Protein AF-A0AA41Q8F6-F1 (afdb_monomer)

Organism: NCBI:txid2908204

Radius of gyration: 21.36 Å; Cα contacts (8 Å, |Δi|>4): 360; chains: 1; bounding box: 57×34×49 Å

Sequence (153 aa):
MYPLKRVRPGADVRLRVEPDSEPPAPEGRALEIVVEMPVPCTDCAGTGSASKADPGGICPDCRGDGRARTRFLGRPDNIPCGTCRGYGDVLPDPCATCSATGRVVAPREVRVRIPSDVPTGAVIRLRAEGEAGCSGGPPGDLYIEIGQSNSRT

InterPro domains:
  IPR001305 Heat shock protein DnaJ, cysteine-rich domain [PF00684] (41-101)
  IPR001305 Heat shock protein DnaJ, cysteine-rich domain [PS51188] (28-107)
  IPR001305 Heat shock protein DnaJ, cysteine-rich domain [cd10719] (41-102)
  IPR008971 HSP40/DnaJ peptide-binding [SSF49493] (79-146)
  IPR036410 Heat shock protein DnaJ, cysteine-rich domain superfamily [SSF57938] (28-104)

pLDDT: mean 86.56, std 11.28, range [40.25, 96.75]

Foldseek 3Di:
DFQDAQWFEADEAEAEDEDPPDQADQAFDKDKDKDWAKDFDPCLRLQQFNVVDHFPFFDPQCRQGQAHPDDDPPDDRRHGDPQCNRNRTHRPGGDPVVRSFRIDTDIDIDIDTGHSPADQQDKDKAQQPAHGTGNPHGYHIYIYGHHHPPPDD

Mean predicted aligned error: 7.25 Å

Structure (mmCIF, N/CA/C/O backbone):
data_AF-A0AA41Q8F6-F1
#
_entry.id   AF-A0AA41Q8F6-F1
#
loop_
_atom_site.group_PDB
_atom_site.id
_atom_site.type_symbol
_atom_site.label_atom_id
_atom_site.label_alt_id
_atom_site.label_comp_id
_atom_site.label_asym_id
_atom_site.label_entity_id
_atom_site.label_seq_id
_atom_site.pdbx_PDB_ins_code
_atom_site.Cartn_x
_atom_site.Cartn_y
_atom_site.Cartn_z
_atom_site.occupancy
_atom_site.B_iso_or_equiv
_atom_site.auth_seq_id
_atom_site.auth_comp_id
_atom_site.auth_asym_id
_atom_site.auth_atom_id
_atom_site.pdbx_PDB_model_num
ATOM 1 N N . MET A 1 1 ? 18.021 4.096 0.701 1.00 69.12 1 MET A N 1
ATOM 2 C CA . MET A 1 1 ? 19.057 3.096 0.350 1.00 69.12 1 MET A CA 1
ATOM 3 C C . MET A 1 1 ? 18.556 2.357 -0.884 1.00 69.12 1 MET A C 1
ATOM 5 O O . MET A 1 1 ? 17.381 2.024 -0.894 1.00 69.12 1 MET A O 1
ATOM 9 N N . TYR A 1 2 ? 19.368 2.219 -1.934 1.00 80.19 2 TYR A N 1
ATOM 10 C CA . TYR A 1 2 ? 18.983 1.535 -3.180 1.00 80.19 2 TYR A CA 1
ATOM 11 C C . TYR A 1 2 ? 19.676 0.164 -3.242 1.00 80.19 2 TYR A C 1
ATOM 13 O O . TYR A 1 2 ? 20.761 0.056 -2.666 1.00 80.19 2 TYR A O 1
ATOM 21 N N . PRO A 1 3 ? 19.095 -0.831 -3.932 1.00 86.31 3 PRO A N 1
ATOM 22 C CA . PRO A 1 3 ? 17.792 -0.778 -4.598 1.00 86.31 3 PRO A CA 1
ATOM 23 C C . PRO A 1 3 ? 16.615 -0.732 -3.609 1.00 86.31 3 PRO A C 1
ATOM 25 O O . PRO A 1 3 ? 16.679 -1.277 -2.508 1.00 86.31 3 PRO A O 1
ATOM 28 N N . LEU A 1 4 ? 15.534 -0.049 -3.993 1.00 89.44 4 LEU A N 1
ATOM 29 C CA . LEU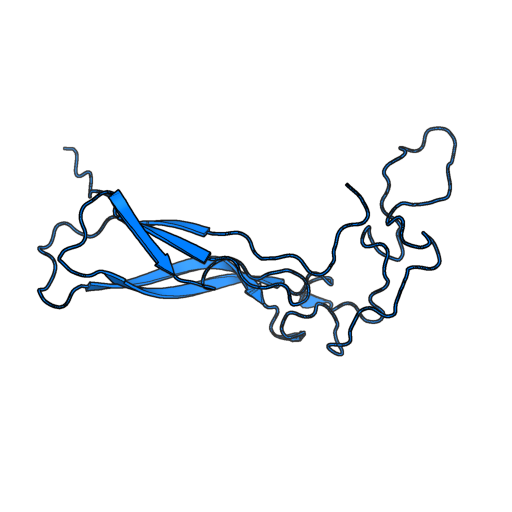 A 1 4 ? 14.263 -0.122 -3.273 1.00 89.44 4 LEU A CA 1
ATOM 30 C C . LEU A 1 4 ? 13.584 -1.447 -3.620 1.00 89.44 4 LEU A C 1
ATOM 32 O O . LEU A 1 4 ? 13.502 -1.807 -4.787 1.00 89.44 4 LEU A O 1
ATOM 36 N N . LYS A 1 5 ? 13.035 -2.158 -2.634 1.00 89.56 5 LYS A N 1
ATOM 37 C CA . LYS A 1 5 ? 12.174 -3.310 -2.934 1.00 89.56 5 LYS A CA 1
ATOM 38 C C . LYS A 1 5 ? 10.845 -2.819 -3.516 1.00 89.56 5 LYS A C 1
ATOM 40 O O . LYS A 1 5 ? 10.260 -1.878 -2.973 1.00 89.56 5 LYS A O 1
ATOM 45 N N . ARG A 1 6 ? 10.359 -3.443 -4.597 1.00 89.75 6 ARG A N 1
ATOM 46 C CA . ARG A 1 6 ? 9.009 -3.172 -5.132 1.00 89.75 6 ARG A CA 1
ATOM 47 C C . ARG A 1 6 ? 7.947 -3.611 -4.141 1.00 89.75 6 ARG A C 1
ATOM 49 O O . ARG A 1 6 ? 7.197 -2.777 -3.640 1.00 89.75 6 ARG A O 1
ATOM 56 N N . VAL A 1 7 ? 7.982 -4.899 -3.804 1.00 92.44 7 VAL A N 1
ATOM 57 C CA . VAL A 1 7 ? 7.114 -5.502 -2.798 1.00 92.44 7 VAL A CA 1
ATOM 58 C C . VAL A 1 7 ? 7.540 -4.998 -1.427 1.00 92.44 7 VAL A C 1
ATOM 60 O O . VAL A 1 7 ? 8.644 -5.290 -0.954 1.00 92.44 7 VAL A O 1
ATOM 63 N N . ARG A 1 8 ? 6.679 -4.199 -0.800 1.00 92.69 8 ARG A N 1
ATOM 64 C CA . ARG A 1 8 ? 6.889 -3.677 0.554 1.00 92.69 8 ARG A CA 1
ATOM 65 C C . ARG A 1 8 ? 5.586 -3.758 1.335 1.00 92.69 8 ARG A C 1
ATOM 67 O O . ARG A 1 8 ? 4.548 -3.456 0.749 1.00 92.69 8 ARG A O 1
ATOM 74 N N . PRO A 1 9 ? 5.635 -4.137 2.620 1.00 95.62 9 PRO A N 1
ATOM 75 C CA . PRO A 1 9 ? 4.449 -4.099 3.458 1.00 95.62 9 PRO A CA 1
ATOM 76 C C . PRO A 1 9 ? 3.926 -2.664 3.572 1.00 95.62 9 PRO A C 1
ATOM 78 O O . PRO A 1 9 ? 4.696 -1.702 3.461 1.00 95.62 9 PRO A O 1
ATOM 81 N N . GLY A 1 10 ? 2.620 -2.541 3.772 1.00 95.56 10 GLY A N 1
ATOM 82 C CA . GLY A 1 10 ? 1.993 -1.280 4.135 1.00 95.56 10 GLY A CA 1
ATOM 83 C C . GLY A 1 10 ? 2.406 -0.845 5.537 1.00 95.56 10 GLY A C 1
ATOM 84 O O . GLY A 1 10 ? 2.873 -1.657 6.338 1.00 95.56 10 GLY A O 1
ATOM 85 N N . ALA A 1 11 ? 2.273 0.447 5.822 1.00 96.25 11 ALA A N 1
ATOM 86 C CA . ALA A 1 11 ? 2.492 0.953 7.166 1.00 96.25 11 ALA A CA 1
ATOM 87 C C . ALA A 1 11 ? 1.279 0.675 8.062 1.00 96.25 11 ALA A C 1
ATOM 89 O O . ALA A 1 11 ? 0.130 0.663 7.611 1.00 96.25 11 ALA A O 1
ATOM 90 N N . ASP A 1 12 ? 1.558 0.493 9.348 1.00 96.38 12 ASP A N 1
ATOM 91 C CA . ASP A 1 12 ? 0.524 0.476 10.369 1.00 96.38 12 ASP A CA 1
ATOM 92 C C . ASP A 1 12 ? -0.038 1.888 10.558 1.00 96.38 12 ASP A C 1
ATOM 94 O O . ASP A 1 12 ? 0.710 2.869 10.620 1.00 96.38 12 ASP A O 1
ATOM 98 N N . VAL A 1 13 ? -1.355 1.985 10.699 1.00 94.44 13 VAL A N 1
ATOM 99 C CA . VAL A 1 13 ? -2.067 3.241 10.943 1.00 94.44 13 VAL A CA 1
ATOM 100 C C . VAL A 1 13 ? -2.478 3.284 12.408 1.00 94.44 13 VAL A C 1
ATOM 102 O O . VAL A 1 13 ? -2.907 2.280 12.972 1.00 94.44 13 VAL A O 1
ATOM 105 N N . ARG A 1 14 ? -2.336 4.444 13.052 1.00 94.00 14 ARG A N 1
ATOM 106 C CA . ARG A 1 14 ? -2.775 4.655 14.436 1.00 94.00 14 ARG A CA 1
ATOM 107 C C . ARG A 1 14 ? -3.749 5.815 14.486 1.00 94.00 14 ARG A C 1
ATOM 109 O O . ARG A 1 14 ? -3.418 6.904 14.027 1.00 94.00 14 ARG A O 1
ATOM 116 N N . LEU A 1 15 ? -4.919 5.580 15.059 1.00 90.50 15 LEU A N 1
ATOM 117 C CA . LEU A 1 15 ? -5.963 6.581 15.224 1.00 90.50 15 LEU A CA 1
ATOM 118 C C . LEU A 1 15 ? -6.354 6.656 16.685 1.00 90.50 15 LEU A C 1
ATOM 120 O O . LEU A 1 15 ? -6.465 5.629 17.350 1.00 90.50 15 LEU A O 1
ATOM 124 N N . ARG A 1 16 ? -6.621 7.868 17.158 1.00 88.88 16 ARG A N 1
ATOM 125 C CA . ARG A 1 16 ? -7.299 8.075 18.429 1.00 88.88 16 ARG A CA 1
ATOM 126 C C . ARG A 1 16 ? -8.752 8.420 18.148 1.00 88.88 16 ARG A C 1
ATOM 128 O O . ARG A 1 16 ? -9.026 9.318 17.357 1.00 88.88 16 ARG A O 1
ATOM 135 N N . VAL A 1 17 ? -9.653 7.704 18.800 1.00 85.44 17 VAL A N 1
ATOM 136 C CA . VAL A 1 17 ? -11.092 7.947 18.743 1.00 85.44 17 VAL A CA 1
ATOM 137 C C . VAL A 1 17 ? -11.555 8.353 20.126 1.00 85.44 17 VAL A C 1
ATOM 139 O O . VAL A 1 17 ? -11.266 7.669 21.105 1.00 85.44 17 VAL A O 1
ATOM 142 N N . GLU A 1 18 ? -12.303 9.442 20.198 1.00 81.31 18 GLU A N 1
ATOM 143 C CA . GLU A 1 18 ? -12.970 9.878 21.417 1.00 81.31 18 GLU A CA 1
ATOM 144 C C . GLU A 1 18 ? -14.449 9.500 21.290 1.00 81.31 18 GLU A C 1
ATOM 146 O O . GLU A 1 18 ? -15.156 10.098 20.478 1.00 81.31 18 GLU A O 1
ATOM 151 N N . PRO A 1 19 ? -14.922 8.458 21.998 1.00 71.44 19 PRO A N 1
ATOM 152 C CA . PRO A 1 19 ? -16.342 8.152 22.011 1.00 71.44 19 PRO A CA 1
ATOM 153 C C . PRO A 1 19 ? -17.103 9.290 22.699 1.00 71.44 19 PRO A C 1
ATOM 155 O O . PRO A 1 19 ? -16.614 9.880 23.665 1.00 71.44 19 PRO A O 1
ATOM 158 N N . ASP A 1 20 ? -18.304 9.584 22.199 1.00 67.56 20 ASP A N 1
ATOM 159 C CA . ASP A 1 20 ? -19.204 10.549 22.835 1.00 67.56 20 ASP A CA 1
ATOM 160 C C . ASP A 1 20 ? -19.497 10.143 24.288 1.00 67.56 20 ASP A C 1
ATOM 162 O O . ASP A 1 20 ? -19.450 8.962 24.636 1.00 67.56 20 ASP A O 1
ATOM 166 N N . SER A 1 21 ? -19.842 11.116 25.131 1.00 63.25 21 SER A N 1
ATOM 167 C CA . SER A 1 21 ? -20.043 10.951 26.579 1.00 63.25 21 SER A CA 1
ATOM 168 C C . SER A 1 21 ? -21.257 10.101 26.987 1.00 63.25 21 SER A C 1
ATOM 170 O O . SER A 1 21 ? -21.548 9.972 28.178 1.00 63.25 21 SER A O 1
ATOM 172 N N . GLU A 1 22 ? -21.981 9.526 26.028 1.00 64.94 22 GLU A N 1
ATOM 173 C CA . GLU A 1 22 ? -23.136 8.674 26.288 1.00 64.94 22 GLU A CA 1
ATOM 174 C C . GLU A 1 22 ? -22.688 7.302 26.825 1.00 64.94 22 GLU A C 1
ATOM 176 O O . GLU A 1 22 ? -21.694 6.748 26.341 1.00 64.94 22 GLU A O 1
ATOM 181 N N . PRO A 1 23 ? -23.383 6.728 27.829 1.00 62.03 23 PRO A N 1
ATOM 182 C CA . PRO A 1 23 ? -23.038 5.412 28.348 1.00 62.03 23 PRO A CA 1
ATOM 183 C C . PRO A 1 23 ? -23.008 4.373 27.217 1.00 62.03 23 PRO A C 1
ATOM 185 O O . PRO A 1 23 ? -23.950 4.300 26.422 1.00 62.03 23 PRO A O 1
ATOM 188 N N . PRO A 1 24 ? -21.946 3.553 27.125 1.00 64.38 24 PRO A N 1
ATOM 189 C CA . PRO A 1 24 ? -21.826 2.583 26.052 1.00 64.38 24 PRO A CA 1
ATOM 190 C C . PRO A 1 24 ? -22.973 1.570 26.131 1.00 64.38 24 PRO A C 1
ATOM 192 O O . PRO A 1 24 ? -23.250 1.008 27.192 1.00 64.38 24 PRO A O 1
ATOM 195 N N . ALA A 1 25 ? -23.638 1.332 24.997 1.00 66.00 25 ALA A N 1
ATOM 196 C CA . ALA A 1 25 ? -24.689 0.325 24.893 1.00 66.00 25 ALA A CA 1
ATOM 197 C C . ALA A 1 25 ? -24.161 -1.049 25.353 1.00 66.00 25 ALA A C 1
ATOM 199 O O . ALA A 1 25 ? -23.018 -1.374 25.032 1.00 66.00 25 ALA A O 1
ATOM 200 N N . PRO A 1 26 ? -24.966 -1.892 26.028 1.00 71.00 26 PRO A N 1
ATOM 201 C CA . PRO A 1 26 ? -24.514 -3.192 26.543 1.00 71.00 26 PRO A CA 1
ATOM 202 C C . PRO A 1 26 ? -24.003 -4.145 25.451 1.00 71.00 26 PRO A C 1
ATOM 204 O O . PRO A 1 26 ? -23.259 -5.077 25.737 1.00 71.00 26 PRO A O 1
ATOM 207 N N . GLU A 1 27 ? -24.372 -3.906 24.191 1.00 74.50 27 GLU A N 1
ATOM 208 C CA . GLU A 1 27 ? -23.894 -4.669 23.038 1.00 74.50 27 GLU A CA 1
ATOM 209 C C . GLU A 1 27 ? -22.636 -4.073 22.369 1.00 74.50 27 GLU A C 1
ATOM 211 O O . GLU A 1 27 ? -22.151 -4.591 21.356 1.00 74.50 27 GLU A O 1
ATOM 216 N N . GLY A 1 28 ? -22.103 -2.973 22.900 1.00 75.06 28 GLY A N 1
ATOM 217 C CA . GLY A 1 28 ? -21.069 -2.161 22.268 1.00 75.06 28 GLY A CA 1
ATOM 218 C C . GLY A 1 28 ? -21.610 -1.228 21.180 1.00 75.06 28 GLY A C 1
ATOM 219 O O . GLY A 1 28 ? -22.753 -1.331 20.734 1.00 75.06 28 GLY A O 1
ATOM 220 N N . ARG A 1 29 ? -20.761 -0.301 20.736 1.00 78.44 29 ARG A N 1
ATOM 221 C CA . ARG A 1 29 ? -21.079 0.711 19.721 1.00 78.44 29 ARG A CA 1
ATOM 222 C C . ARG A 1 29 ? -20.410 0.362 18.396 1.00 78.44 29 ARG A C 1
ATOM 224 O O . ARG A 1 29 ? -19.213 0.088 18.361 1.00 78.44 29 ARG A O 1
ATOM 231 N N . ALA A 1 30 ? -21.164 0.398 17.301 1.00 83.25 30 ALA A N 1
ATOM 232 C CA . ALA A 1 30 ? -20.580 0.402 15.964 1.00 83.25 30 ALA A CA 1
ATOM 233 C C . ALA A 1 30 ? -20.100 1.821 15.638 1.00 83.25 30 ALA A C 1
ATOM 235 O O . ALA A 1 30 ? -20.856 2.783 15.776 1.00 83.25 30 ALA A O 1
ATOM 236 N N . LEU A 1 31 ? -18.844 1.944 15.230 1.00 81.94 31 LEU A N 1
ATOM 237 C CA . LEU A 1 31 ? -18.243 3.187 14.787 1.00 81.94 31 LEU A CA 1
ATOM 238 C C . LEU A 1 31 ? -17.755 3.018 13.352 1.00 81.94 31 LEU A C 1
ATOM 240 O O . LEU A 1 31 ? -17.024 2.078 13.034 1.00 81.94 31 LEU A O 1
ATOM 244 N N . GLU A 1 32 ? -18.163 3.947 12.499 1.00 87.25 32 GLU A N 1
ATOM 245 C CA . GLU A 1 32 ? -17.673 4.065 11.133 1.00 87.25 32 GLU A CA 1
ATOM 246 C C . GLU A 1 32 ? -16.640 5.190 11.101 1.00 87.25 32 GLU A C 1
ATOM 248 O O . GLU A 1 32 ? -16.931 6.322 11.484 1.00 87.25 32 GLU A O 1
ATOM 253 N N . ILE A 1 33 ? -15.415 4.864 10.696 1.00 87.19 33 ILE A N 1
ATOM 254 C CA . ILE A 1 33 ? -14.307 5.814 10.611 1.00 87.19 33 ILE A CA 1
ATOM 255 C C . ILE A 1 33 ? -13.869 5.879 9.155 1.00 87.19 33 ILE A C 1
ATOM 257 O O . ILE A 1 33 ? -13.615 4.847 8.537 1.00 87.19 33 ILE A O 1
ATOM 261 N N . VAL A 1 34 ? -13.748 7.088 8.616 1.00 90.81 34 VAL A N 1
ATOM 262 C CA . VAL A 1 34 ? -13.198 7.314 7.277 1.00 90.81 34 VAL A CA 1
ATOM 263 C C . VAL A 1 34 ? -11.786 7.858 7.422 1.00 90.81 34 VAL A C 1
ATOM 265 O O . VAL A 1 34 ? -11.586 8.890 8.061 1.00 90.81 34 VAL A O 1
ATOM 268 N N . VAL A 1 35 ? -10.806 7.165 6.839 1.00 91.38 35 VAL A N 1
ATOM 269 C CA . VAL A 1 35 ? -9.399 7.589 6.860 1.00 91.38 35 VAL A CA 1
ATOM 270 C C . VAL A 1 35 ? -8.837 7.630 5.454 1.00 91.38 35 VAL A C 1
ATOM 272 O O . VAL A 1 35 ? -8.959 6.670 4.696 1.00 91.38 35 VAL A O 1
ATOM 275 N N . GLU A 1 36 ? -8.188 8.738 5.112 1.00 93.69 36 GLU A N 1
ATOM 276 C CA . GLU A 1 36 ? -7.398 8.830 3.891 1.00 93.69 36 GLU A CA 1
ATOM 277 C C . GLU A 1 36 ? -6.053 8.137 4.087 1.00 93.69 36 GLU A C 1
ATOM 279 O O . GLU A 1 36 ? -5.232 8.547 4.908 1.00 93.69 36 GLU A O 1
ATOM 284 N N . MET A 1 37 ? -5.820 7.072 3.326 1.00 94.88 37 MET A N 1
ATOM 285 C CA . MET A 1 37 ? -4.562 6.333 3.373 1.00 94.88 37 MET A CA 1
ATOM 286 C C . MET A 1 37 ? -4.266 5.664 2.028 1.00 94.88 37 MET A C 1
ATOM 288 O O . MET A 1 37 ? -5.135 5.602 1.155 1.00 94.88 37 MET A O 1
ATOM 292 N N . PRO A 1 38 ? -3.039 5.164 1.808 1.00 96.56 38 PRO A N 1
ATOM 293 C CA . PRO A 1 38 ? -2.747 4.350 0.641 1.00 96.56 38 PRO A CA 1
ATOM 294 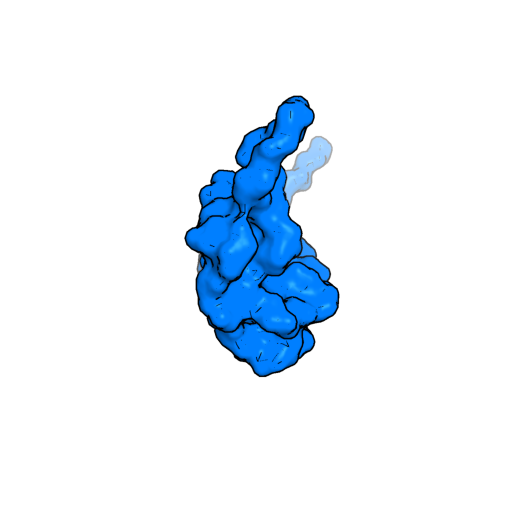C C . PRO A 1 38 ? -3.623 3.091 0.615 1.00 96.56 38 PRO A C 1
ATOM 296 O O . PRO A 1 38 ? -3.553 2.261 1.518 1.00 96.56 38 PRO A O 1
ATOM 299 N N . VAL A 1 39 ? -4.411 2.928 -0.443 1.00 95.94 39 VAL A N 1
ATOM 300 C CA . VAL A 1 39 ? -5.229 1.745 -0.740 1.00 95.94 39 VAL A CA 1
ATOM 301 C C . VAL A 1 39 ? -4.721 1.054 -2.010 1.00 95.94 39 VAL A C 1
ATOM 303 O O . VAL A 1 39 ? -4.014 1.684 -2.808 1.00 95.94 39 VAL A O 1
ATOM 306 N N . PRO A 1 40 ? -5.043 -0.233 -2.240 1.00 95.56 40 PRO A N 1
ATOM 307 C CA . PRO A 1 40 ? -4.634 -0.919 -3.459 1.00 95.56 40 PRO A CA 1
ATOM 308 C C . PRO A 1 40 ? -5.202 -0.206 -4.688 1.00 95.56 40 PRO A C 1
ATOM 310 O O . PRO A 1 40 ? -6.379 0.147 -4.731 1.00 95.56 40 PRO A O 1
ATOM 313 N N . CYS A 1 41 ? -4.369 0.005 -5.704 1.00 96.06 41 CYS A N 1
ATOM 314 C CA . CYS A 1 41 ? -4.830 0.597 -6.954 1.00 96.06 41 CYS A CA 1
ATOM 315 C C . CYS A 1 41 ? -5.801 -0.364 -7.651 1.00 96.06 41 CYS A C 1
ATOM 317 O O . CYS A 1 41 ? -5.444 -1.514 -7.914 1.00 96.06 41 CYS A O 1
ATOM 319 N N . THR A 1 42 ? -7.001 0.118 -7.972 1.00 94.62 42 THR A N 1
ATOM 320 C CA . THR A 1 42 ? -8.074 -0.661 -8.608 1.00 94.62 42 THR A CA 1
ATOM 321 C C . THR A 1 42 ? -7.686 -1.159 -9.996 1.00 94.62 42 THR A C 1
ATOM 323 O O . THR A 1 42 ? -7.912 -2.323 -10.317 1.00 94.62 42 THR A O 1
ATOM 326 N N . ASP A 1 43 ? -7.022 -0.318 -10.790 1.00 95.69 43 ASP A N 1
ATOM 327 C CA . ASP A 1 43 ? -6.739 -0.606 -12.202 1.00 95.69 43 ASP A CA 1
ATOM 328 C C . ASP A 1 43 ? -5.731 -1.749 -12.374 1.00 95.69 43 ASP A C 1
ATOM 330 O O . ASP A 1 43 ? -5.869 -2.591 -13.259 1.00 95.69 43 ASP A O 1
ATOM 334 N N . CYS A 1 44 ? -4.734 -1.818 -11.487 1.00 94.88 44 CYS A N 1
ATOM 335 C CA . CYS A 1 44 ? -3.714 -2.872 -11.489 1.00 94.88 44 CYS A CA 1
ATOM 336 C C . CYS A 1 44 ? -3.886 -3.909 -10.370 1.00 94.88 44 CYS A C 1
ATOM 338 O O . CYS A 1 44 ? -3.019 -4.767 -10.198 1.00 94.88 44 CYS A O 1
ATOM 340 N N . ALA A 1 45 ? -4.969 -3.827 -9.590 1.00 93.19 45 ALA A N 1
ATOM 341 C CA . ALA A 1 45 ? -5.238 -4.681 -8.431 1.00 93.19 45 ALA A CA 1
ATOM 342 C C . ALA A 1 45 ? -4.045 -4.810 -7.457 1.00 93.19 45 ALA A C 1
ATOM 344 O O . ALA A 1 45 ? -3.721 -5.899 -6.992 1.00 93.19 45 ALA A O 1
ATOM 345 N N . GLY A 1 46 ? -3.346 -3.708 -7.175 1.00 92.88 46 GLY A N 1
ATOM 346 C CA . GLY A 1 46 ? -2.228 -3.719 -6.224 1.00 92.88 46 GLY A CA 1
ATOM 347 C C . GLY A 1 46 ? -0.849 -4.067 -6.799 1.00 92.88 46 GLY A C 1
ATOM 348 O O . GLY A 1 46 ? 0.155 -3.842 -6.127 1.00 92.88 46 GLY A O 1
ATOM 349 N N . THR A 1 47 ? -0.761 -4.585 -8.029 1.00 92.81 47 THR A N 1
ATOM 350 C CA . THR A 1 47 ? 0.507 -5.096 -8.604 1.00 92.81 47 THR A CA 1
ATOM 351 C C . THR A 1 47 ? 1.476 -3.987 -9.026 1.00 92.81 47 THR A C 1
ATOM 353 O O . THR A 1 47 ? 2.695 -4.136 -8.952 1.00 92.81 47 THR A O 1
ATOM 356 N N . GLY A 1 48 ? 0.942 -2.840 -9.450 1.00 92.81 48 GLY A N 1
ATOM 357 C CA . GLY A 1 48 ? 1.710 -1.758 -10.065 1.00 92.81 48 GLY A CA 1
ATOM 358 C C . GLY A 1 48 ? 1.971 -1.945 -11.564 1.00 92.81 48 GLY A C 1
ATOM 359 O O . GLY A 1 48 ? 2.493 -1.022 -12.186 1.00 92.81 48 GLY A O 1
ATOM 360 N N . SER A 1 49 ? 1.582 -3.074 -12.164 1.00 94.50 49 SER A N 1
ATOM 361 C CA . SER A 1 49 ? 1.661 -3.340 -13.610 1.00 94.50 49 SER A CA 1
ATOM 362 C C . SER A 1 49 ? 0.276 -3.221 -14.252 1.00 94.50 49 SER A C 1
ATOM 364 O O . SER A 1 49 ? -0.721 -3.641 -13.670 1.00 94.50 4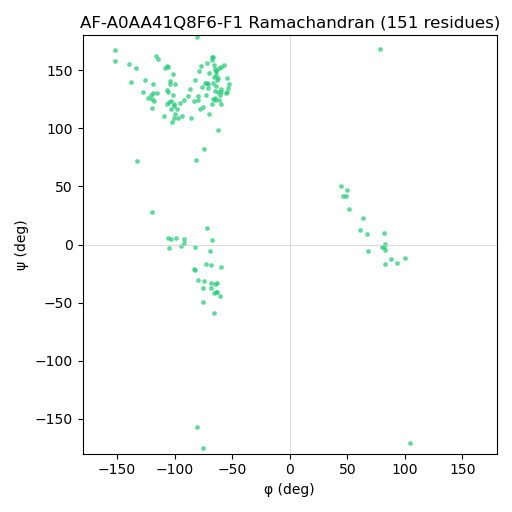9 SER A O 1
ATOM 366 N N . ALA A 1 50 ? 0.194 -2.654 -15.454 1.00 94.25 50 ALA A N 1
ATOM 367 C CA . ALA A 1 50 ? -1.059 -2.538 -16.196 1.00 94.25 50 ALA A CA 1
ATOM 368 C C . ALA A 1 50 ? -1.645 -3.915 -16.570 1.00 94.25 50 ALA A C 1
ATOM 370 O O . ALA A 1 50 ? -2.847 -4.131 -16.429 1.00 94.25 50 ALA A O 1
ATOM 371 N N . SER A 1 51 ? -0.801 -4.863 -16.981 1.00 92.62 51 SER A N 1
ATOM 372 C CA . SER A 1 51 ? -1.175 -6.255 -17.274 1.00 92.62 51 SER A CA 1
ATOM 373 C C . SER A 1 51 ? -1.251 -7.140 -16.034 1.00 92.62 51 SER A C 1
ATOM 375 O O . SER A 1 51 ? -1.625 -8.307 -16.150 1.00 92.62 51 SER A O 1
ATOM 377 N N . LYS A 1 52 ? -0.937 -6.595 -14.850 1.00 91.50 52 LYS A N 1
ATOM 378 C CA . LYS A 1 52 ? -0.832 -7.335 -13.582 1.00 91.50 52 LYS A CA 1
ATOM 379 C C . LYS A 1 52 ? 0.289 -8.381 -13.597 1.00 91.50 52 LYS A C 1
ATOM 381 O O . LYS A 1 52 ? 0.243 -9.336 -12.827 1.00 91.50 52 LYS A O 1
ATOM 386 N N . ALA A 1 53 ? 1.276 -8.202 -14.472 1.00 87.31 53 ALA A N 1
ATOM 387 C CA . ALA A 1 53 ? 2.438 -9.066 -14.565 1.00 87.31 53 ALA A CA 1
ATOM 388 C C . ALA A 1 53 ? 3.452 -8.775 -13.451 1.00 87.31 53 ALA A C 1
ATOM 390 O O . ALA A 1 53 ? 3.570 -7.651 -12.950 1.00 87.31 53 ALA A O 1
ATOM 391 N N . ASP A 1 54 ? 4.225 -9.803 -13.112 1.00 86.50 54 ASP A N 1
ATOM 392 C CA . ASP A 1 54 ? 5.393 -9.674 -12.250 1.00 86.50 54 ASP A CA 1
ATOM 393 C C . ASP A 1 54 ? 6.505 -8.841 -12.924 1.00 86.50 54 ASP A C 1
ATOM 395 O O . ASP A 1 54 ? 6.522 -8.679 -14.151 1.00 86.50 54 ASP A O 1
ATOM 399 N N . PRO A 1 55 ? 7.473 -8.309 -12.151 1.00 86.44 55 PRO A N 1
ATOM 400 C CA . PRO A 1 55 ? 8.633 -7.633 -12.717 1.00 86.44 55 PRO A CA 1
ATOM 401 C C . PRO A 1 55 ? 9.358 -8.522 -13.735 1.00 86.44 55 PRO A C 1
ATOM 403 O O . PRO A 1 55 ? 9.661 -9.682 -13.466 1.00 86.44 55 PRO A O 1
ATOM 406 N N . GLY A 1 56 ? 9.716 -7.950 -14.885 1.00 84.38 56 GLY A N 1
ATOM 407 C CA . GLY A 1 56 ? 10.348 -8.649 -16.011 1.00 84.38 56 GLY A CA 1
ATOM 408 C C . GLY A 1 56 ? 11.809 -9.058 -15.777 1.00 84.38 56 GLY A C 1
ATOM 409 O O . GLY A 1 56 ? 12.517 -9.370 -16.731 1.00 84.38 56 GLY A O 1
ATOM 410 N N . GLY A 1 57 ? 12.279 -9.029 -14.528 1.00 89.44 57 GLY A N 1
ATOM 411 C CA . GLY A 1 57 ? 13.633 -9.400 -14.131 1.00 89.44 57 GLY A CA 1
ATOM 412 C C . GLY A 1 57 ? 14.552 -8.219 -13.810 1.00 89.44 57 GLY A C 1
ATOM 413 O O . GLY A 1 57 ? 14.136 -7.066 -13.678 1.00 89.44 57 GLY A O 1
ATOM 414 N N . ILE A 1 58 ? 15.834 -8.540 -13.629 1.00 94.31 58 ILE A N 1
ATOM 415 C CA . ILE A 1 58 ? 16.880 -7.600 -13.207 1.00 94.31 58 ILE A CA 1
ATOM 416 C C . ILE A 1 58 ? 17.086 -6.521 -14.275 1.00 94.31 58 ILE A C 1
ATOM 418 O O . ILE A 1 58 ? 17.183 -6.805 -15.466 1.00 94.31 58 ILE A O 1
ATOM 422 N N . CYS A 1 59 ? 17.210 -5.269 -13.841 1.00 94.44 59 CYS A N 1
ATOM 423 C CA . CYS A 1 59 ? 17.440 -4.140 -14.729 1.00 94.44 59 CYS A CA 1
ATOM 424 C C . CYS A 1 59 ? 18.799 -4.243 -15.433 1.00 94.44 59 CYS A C 1
ATOM 426 O O . CYS A 1 59 ? 19.817 -4.287 -14.738 1.00 94.44 59 CYS A O 1
ATOM 428 N N . PRO A 1 60 ? 18.862 -4.208 -16.777 1.00 93.62 60 PRO A N 1
ATOM 429 C CA . PRO A 1 60 ? 20.123 -4.341 -17.506 1.00 93.62 60 PRO A CA 1
ATOM 430 C C . PRO A 1 60 ? 21.056 -3.136 -17.298 1.00 93.62 60 PRO A C 1
ATOM 432 O O . PRO A 1 60 ? 22.272 -3.310 -17.204 1.00 93.62 60 PRO A O 1
ATOM 435 N N . ASP A 1 61 ? 20.503 -1.930 -17.129 1.00 92.25 61 ASP A N 1
ATOM 436 C CA . ASP A 1 61 ? 21.289 -0.689 -17.061 1.00 92.25 61 ASP A CA 1
ATOM 437 C C . ASP A 1 61 ? 22.014 -0.504 -15.728 1.00 92.25 61 ASP A C 1
ATOM 439 O O . ASP A 1 61 ? 23.146 -0.019 -15.678 1.00 92.25 61 ASP A O 1
ATOM 443 N N . CYS A 1 62 ? 21.378 -0.899 -14.622 1.00 93.38 62 CYS A N 1
ATOM 444 C CA . CYS A 1 62 ? 22.004 -0.878 -13.302 1.00 93.38 62 CYS A CA 1
ATOM 445 C C . CYS A 1 62 ? 22.415 -2.263 -12.805 1.00 93.38 62 CYS A C 1
ATOM 447 O O . CYS A 1 62 ? 23.050 -2.346 -11.759 1.00 93.38 62 CYS A O 1
ATOM 449 N N . ARG A 1 63 ? 22.128 -3.344 -13.537 1.00 92.81 63 ARG A N 1
ATOM 450 C CA . ARG A 1 63 ? 22.390 -4.741 -13.139 1.00 92.81 63 ARG A CA 1
ATOM 451 C C . ARG A 1 63 ? 21.949 -5.046 -11.700 1.00 92.81 63 ARG A C 1
ATOM 453 O O . ARG A 1 63 ? 22.698 -5.653 -10.946 1.00 92.81 63 ARG A O 1
ATOM 460 N N . GLY A 1 64 ? 20.783 -4.543 -11.293 1.00 92.62 64 GLY A N 1
ATOM 461 C CA . GLY A 1 64 ? 20.245 -4.753 -9.942 1.00 92.62 64 GLY A CA 1
ATOM 462 C C . GLY A 1 64 ? 20.575 -3.681 -8.899 1.00 92.62 64 GLY A C 1
ATOM 463 O O . GLY A 1 64 ? 19.875 -3.605 -7.896 1.00 92.62 64 GLY A O 1
ATOM 464 N N . ASP A 1 65 ? 21.552 -2.794 -9.125 1.00 91.81 65 ASP A N 1
ATOM 465 C CA . ASP A 1 65 ? 21.992 -1.826 -8.094 1.00 91.81 65 ASP A CA 1
ATOM 466 C C . ASP A 1 65 ? 20.952 -0.740 -7.765 1.00 91.81 65 ASP A C 1
ATOM 468 O O . ASP A 1 65 ? 21.072 -0.012 -6.779 1.00 91.81 65 ASP A O 1
ATOM 472 N N . GLY A 1 66 ? 19.965 -0.533 -8.639 1.00 91.75 66 GLY A N 1
ATOM 473 C CA . GLY A 1 66 ? 18.997 0.559 -8.509 1.00 91.75 66 GLY A CA 1
ATOM 474 C C . GLY A 1 66 ? 19.596 1.960 -8.714 1.00 91.75 66 GLY A C 1
ATOM 475 O O . GLY A 1 66 ? 18.856 2.934 -8.794 1.00 91.75 66 GLY A O 1
ATOM 476 N N . ARG A 1 67 ? 20.916 2.100 -8.866 1.00 92.00 67 ARG A N 1
ATOM 477 C CA . ARG A 1 67 ? 21.612 3.385 -9.052 1.00 92.00 67 ARG A CA 1
ATOM 478 C C . ARG A 1 67 ? 22.133 3.552 -10.472 1.00 92.00 67 ARG A C 1
ATOM 480 O O . ARG A 1 67 ? 22.434 2.575 -11.157 1.00 92.00 67 ARG A O 1
ATOM 487 N N . ALA A 1 68 ? 22.236 4.797 -10.922 1.00 88.94 68 ALA A N 1
ATOM 488 C CA . ALA A 1 68 ? 22.861 5.109 -12.201 1.00 88.94 68 ALA A CA 1
ATOM 489 C C . ALA A 1 68 ? 24.356 4.736 -12.161 1.00 88.94 68 ALA A C 1
ATOM 491 O O . ALA A 1 68 ? 25.084 5.185 -11.278 1.00 88.94 68 ALA A O 1
ATOM 492 N N . ARG A 1 69 ? 24.819 3.919 -13.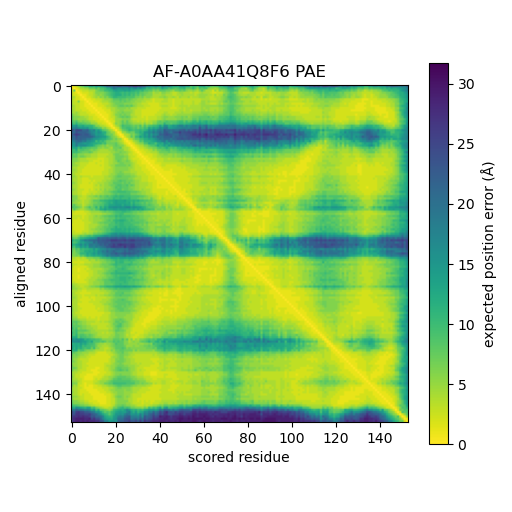118 1.00 80.56 69 ARG A N 1
ATOM 493 C CA . ARG A 1 69 ? 26.216 3.442 -13.165 1.00 80.56 69 ARG A CA 1
ATOM 494 C C . ARG A 1 69 ? 27.192 4.463 -13.743 1.00 80.56 69 ARG A C 1
ATOM 496 O O . ARG A 1 69 ? 28.353 4.487 -13.348 1.00 80.56 69 ARG A O 1
ATOM 503 N N . THR A 1 70 ? 26.742 5.310 -14.665 1.00 76.00 70 THR A N 1
ATOM 504 C CA . THR A 1 70 ? 27.605 6.324 -15.280 1.00 76.00 70 THR A CA 1
ATOM 505 C C . THR A 1 70 ? 27.993 7.365 -14.231 1.00 76.00 70 THR A C 1
ATOM 507 O O . THR A 1 70 ? 27.125 8.009 -13.644 1.00 76.00 70 THR A O 1
ATOM 510 N N . ARG A 1 71 ? 29.285 7.551 -13.971 1.00 67.19 71 ARG A N 1
ATOM 511 C CA . ARG A 1 71 ? 29.784 8.631 -13.113 1.00 67.19 71 ARG A CA 1
ATOM 512 C C . ARG A 1 71 ? 30.360 9.715 -14.018 1.00 67.19 71 ARG A C 1
ATOM 514 O O . ARG A 1 71 ? 31.298 9.456 -14.759 1.00 67.19 71 ARG A O 1
ATOM 521 N N . PHE A 1 72 ? 29.764 10.902 -13.982 1.00 71.75 72 PHE A N 1
ATOM 522 C CA . PHE A 1 72 ? 30.357 12.116 -14.546 1.00 71.75 72 PHE A CA 1
ATOM 523 C C . PHE A 1 72 ? 30.935 12.941 -13.395 1.00 71.75 72 PHE A C 1
ATOM 525 O O . PHE A 1 72 ? 30.384 12.913 -12.291 1.00 71.75 72 PHE A O 1
ATOM 532 N N . LEU A 1 73 ? 32.034 13.657 -13.642 1.00 77.75 73 LEU A N 1
ATOM 533 C CA . LEU A 1 73 ? 32.656 14.519 -12.634 1.00 77.75 73 LEU A CA 1
ATOM 534 C C . LEU A 1 73 ? 31.626 15.529 -12.093 1.00 77.75 73 LEU A C 1
ATOM 536 O O . LEU A 1 73 ? 30.930 16.176 -12.871 1.00 77.75 73 LEU A O 1
ATOM 540 N N . GLY A 1 74 ? 31.511 15.639 -10.767 1.00 72.94 74 GLY A N 1
ATOM 541 C CA . GLY A 1 74 ? 30.568 16.547 -10.098 1.00 72.94 74 GLY A CA 1
ATOM 542 C C . GLY A 1 74 ? 29.130 16.030 -9.959 1.00 72.94 74 GLY A C 1
ATOM 543 O O . GLY A 1 74 ? 28.285 16.727 -9.401 1.00 72.94 74 GLY A O 1
ATOM 544 N N . ARG A 1 75 ? 28.822 14.813 -10.429 1.00 70.00 75 ARG A N 1
ATOM 545 C CA . ARG A 1 75 ? 27.486 14.220 -10.283 1.00 70.00 75 ARG A CA 1
ATOM 546 C C . ARG A 1 75 ? 27.350 13.479 -8.944 1.00 70.00 75 ARG A C 1
ATOM 548 O O . ARG A 1 75 ? 28.238 12.696 -8.624 1.00 70.00 75 ARG A O 1
ATOM 555 N N . PRO A 1 76 ? 26.253 13.659 -8.183 1.00 73.00 76 PRO A N 1
ATOM 556 C CA . PRO A 1 76 ? 26.071 12.962 -6.914 1.00 73.00 76 PRO A CA 1
ATOM 557 C C . PRO A 1 76 ? 25.988 11.441 -7.090 1.00 73.00 76 PRO A C 1
ATOM 559 O O . PRO A 1 76 ? 25.334 10.926 -7.998 1.00 73.00 76 PRO A O 1
ATOM 562 N N . ASP A 1 77 ? 26.593 10.722 -6.150 1.00 73.44 77 ASP A N 1
ATOM 563 C CA . ASP A 1 77 ? 26.770 9.263 -6.179 1.00 73.44 77 ASP A CA 1
ATOM 564 C C . ASP A 1 77 ? 25.477 8.441 -6.001 1.00 73.44 77 ASP A C 1
ATOM 566 O O . ASP A 1 77 ? 25.490 7.215 -6.113 1.00 73.44 77 ASP A O 1
ATOM 570 N N . ASN A 1 78 ? 24.349 9.099 -5.719 1.00 77.75 78 ASN A N 1
ATOM 571 C CA . ASN A 1 78 ? 23.096 8.468 -5.290 1.00 77.75 78 ASN A CA 1
ATOM 572 C C . ASN A 1 78 ? 21.908 8.731 -6.230 1.00 77.75 78 ASN A C 1
ATOM 574 O O . ASN A 1 78 ? 20.757 8.727 -5.790 1.00 77.75 78 ASN A O 1
ATOM 578 N N . ILE A 1 79 ? 22.158 8.951 -7.522 1.00 88.06 79 ILE A N 1
ATOM 579 C CA . ILE A 1 79 ? 21.078 9.114 -8.505 1.00 88.06 79 ILE A CA 1
ATOM 580 C C . ILE A 1 79 ? 20.412 7.751 -8.782 1.00 88.06 79 ILE A C 1
ATOM 582 O O . ILE A 1 79 ? 21.121 6.786 -9.100 1.00 88.06 79 ILE A O 1
ATOM 586 N N . PRO A 1 80 ? 19.070 7.638 -8.695 1.00 91.69 80 PRO A N 1
ATOM 587 C CA . PRO A 1 80 ? 18.366 6.417 -9.076 1.00 91.69 80 PRO A CA 1
ATOM 588 C C . PRO A 1 80 ? 18.565 6.114 -10.564 1.00 91.69 80 PRO A C 1
ATOM 590 O O . PRO A 1 80 ? 18.595 7.008 -11.407 1.00 91.69 80 PRO A O 1
ATOM 593 N N . CYS A 1 81 ? 18.686 4.836 -10.910 1.00 92.31 81 CYS A N 1
ATOM 594 C CA . CYS A 1 81 ? 18.712 4.400 -12.304 1.00 92.31 81 CYS A CA 1
ATOM 595 C C . CYS A 1 81 ? 17.398 4.799 -12.996 1.00 92.31 81 CYS A C 1
ATOM 597 O O . CYS A 1 81 ? 16.332 4.484 -12.479 1.00 92.31 81 CYS A O 1
ATOM 599 N N . GLY A 1 82 ? 17.459 5.462 -14.157 1.00 90.50 82 GLY A N 1
ATOM 600 C CA . GLY A 1 82 ? 16.265 5.943 -14.871 1.00 90.50 82 GLY A CA 1
ATOM 601 C C . GLY A 1 82 ? 15.323 4.825 -15.332 1.00 90.50 82 GLY A C 1
ATOM 602 O O . GLY A 1 82 ? 14.108 4.985 -15.288 1.00 90.50 82 GLY A O 1
ATOM 603 N N . THR A 1 83 ? 15.880 3.667 -15.682 1.00 92.06 83 THR A N 1
ATOM 604 C CA . THR A 1 83 ? 15.145 2.520 -16.237 1.00 92.06 83 THR A CA 1
ATOM 605 C C . THR A 1 83 ? 14.346 1.780 -15.175 1.00 92.06 83 THR A C 1
ATOM 607 O O . THR A 1 83 ? 13.149 1.564 -15.325 1.00 92.06 83 THR A O 1
ATOM 610 N N . CYS A 1 84 ? 14.982 1.445 -14.048 1.00 92.50 84 CYS A N 1
ATOM 611 C CA . CYS A 1 84 ? 14.300 0.787 -12.929 1.00 92.50 84 CYS A CA 1
ATOM 612 C C . CYS A 1 84 ? 13.798 1.755 -11.857 1.00 92.50 84 CYS A C 1
ATOM 614 O O . CYS A 1 84 ? 13.251 1.301 -10.862 1.00 92.50 84 CYS A O 1
ATOM 616 N N . ARG A 1 85 ? 14.024 3.066 -11.996 1.00 91.19 85 ARG A N 1
ATOM 617 C CA . ARG A 1 85 ? 13.650 4.123 -11.034 1.00 91.19 85 ARG A CA 1
ATOM 618 C C . ARG A 1 85 ? 14.100 3.872 -9.591 1.00 91.19 85 ARG A C 1
ATOM 620 O O . ARG A 1 85 ? 13.431 4.285 -8.650 1.00 91.19 85 ARG A O 1
ATOM 627 N N . GLY A 1 86 ? 15.224 3.183 -9.401 1.00 92.38 86 GLY A N 1
ATOM 628 C CA . GLY A 1 86 ? 15.702 2.827 -8.064 1.00 92.38 86 GLY A CA 1
ATOM 629 C C . GLY A 1 86 ? 15.406 1.401 -7.613 1.00 92.38 86 GLY A C 1
ATOM 630 O O . GLY A 1 86 ? 15.977 0.981 -6.613 1.00 92.38 86 GLY A O 1
ATOM 631 N N . TYR A 1 87 ? 14.558 0.644 -8.312 1.00 92.56 87 TYR A N 1
ATOM 632 C CA . TYR A 1 87 ? 14.104 -0.665 -7.828 1.00 92.56 87 TYR A CA 1
ATOM 633 C C . TYR A 1 87 ? 15.070 -1.828 -8.120 1.00 92.56 87 TYR A C 1
ATOM 635 O O . TYR A 1 87 ? 15.054 -2.837 -7.427 1.00 92.56 87 TYR A O 1
ATOM 643 N N . GLY A 1 88 ? 15.962 -1.684 -9.105 1.00 93.19 88 GLY A N 1
ATOM 644 C CA . GLY A 1 88 ? 16.930 -2.726 -9.486 1.00 93.19 88 GLY A CA 1
ATOM 645 C C . GLY A 1 88 ? 16.374 -3.795 -10.435 1.00 93.19 88 GLY A C 1
ATOM 646 O O . GLY A 1 88 ? 17.142 -4.449 -11.134 1.00 93.19 88 GLY A O 1
ATOM 647 N N . ASP A 1 89 ? 15.059 -3.902 -10.552 1.00 93.38 89 ASP A N 1
ATOM 648 C CA . ASP A 1 89 ? 14.305 -4.722 -11.501 1.00 93.38 89 ASP A CA 1
ATOM 649 C C . ASP A 1 89 ? 13.471 -3.831 -12.439 1.00 93.38 89 ASP A C 1
ATOM 651 O O . ASP A 1 89 ? 13.252 -2.646 -12.168 1.00 93.38 89 ASP A O 1
ATOM 655 N N . VAL A 1 90 ? 13.016 -4.359 -13.572 1.00 92.75 90 VAL A N 1
ATOM 656 C CA . VAL A 1 90 ? 12.201 -3.600 -14.538 1.00 92.75 90 VAL A CA 1
ATOM 657 C C . VAL A 1 90 ? 10.757 -4.064 -14.468 1.00 92.75 90 VAL A C 1
ATOM 659 O O . VAL A 1 90 ? 10.475 -5.256 -14.494 1.00 92.75 90 VAL A O 1
ATOM 662 N N . LEU A 1 91 ? 9.840 -3.101 -14.406 1.00 91.62 91 LEU A N 1
ATOM 663 C CA . LEU A 1 91 ? 8.417 -3.350 -14.584 1.00 91.62 91 LEU A CA 1
ATOM 664 C C . LEU A 1 91 ? 8.064 -2.944 -16.022 1.00 91.62 91 LEU A C 1
ATOM 666 O O . LEU A 1 91 ? 8.146 -1.748 -16.312 1.00 91.62 91 LEU A O 1
ATOM 670 N N . PRO A 1 92 ? 7.781 -3.901 -16.925 1.00 86.75 92 PRO A N 1
ATOM 671 C CA . PRO A 1 92 ? 7.703 -3.642 -18.366 1.00 86.75 92 PRO A CA 1
ATOM 672 C C . PRO A 1 92 ? 6.558 -2.696 -18.740 1.00 86.75 92 PRO A C 1
ATOM 674 O O . PRO A 1 92 ? 6.695 -1.879 -19.646 1.00 86.75 92 PRO A O 1
ATOM 677 N N . ASP A 1 93 ? 5.453 -2.770 -18.011 1.00 92.25 93 ASP A N 1
ATOM 678 C CA . ASP A 1 93 ? 4.217 -2.055 -18.290 1.00 92.25 93 ASP A CA 1
ATOM 679 C C . ASP A 1 93 ? 3.686 -1.379 -17.010 1.00 92.25 93 ASP A C 1
ATOM 681 O O . ASP A 1 93 ? 2.705 -1.809 -16.401 1.00 92.25 93 ASP A O 1
ATOM 685 N N . PRO A 1 94 ? 4.353 -0.312 -16.541 1.00 93.25 94 PRO A N 1
ATOM 686 C CA . PRO A 1 94 ? 3.969 0.356 -15.308 1.00 93.25 94 PRO A CA 1
ATOM 687 C C . PRO A 1 94 ? 2.537 0.898 -15.397 1.00 93.25 94 PRO A C 1
ATOM 689 O O . PRO A 1 94 ? 2.184 1.609 -16.336 1.00 93.25 94 PRO A O 1
ATOM 692 N N . CYS A 1 95 ? 1.721 0.613 -14.384 1.00 95.56 95 CYS A N 1
ATOM 693 C CA . CYS A 1 95 ? 0.379 1.172 -14.271 1.00 95.56 95 CYS A CA 1
ATOM 694 C C . CYS A 1 95 ? 0.460 2.704 -14.172 1.00 95.56 95 CYS A C 1
ATOM 696 O O . CYS A 1 95 ? 1.132 3.236 -13.280 1.00 95.56 95 CYS A O 1
ATOM 698 N N . ALA A 1 96 ? -0.232 3.405 -15.074 1.00 95.62 96 ALA A N 1
ATOM 699 C CA . ALA A 1 96 ? -0.237 4.865 -15.135 1.00 95.62 96 ALA A CA 1
ATOM 700 C C . ALA A 1 96 ? -0.899 5.491 -13.897 1.00 95.62 96 ALA A C 1
ATOM 702 O O . ALA A 1 96 ? -0.349 6.422 -13.312 1.00 95.62 96 ALA A O 1
ATOM 703 N N . THR A 1 97 ? -2.013 4.918 -13.439 1.00 96.44 97 THR A N 1
ATOM 704 C CA . THR A 1 97 ? -2.827 5.432 -12.325 1.00 96.44 97 THR A CA 1
ATOM 705 C C . THR A 1 97 ? -2.056 5.516 -11.014 1.00 96.44 97 THR A C 1
ATOM 707 O O . THR A 1 97 ? -2.112 6.524 -10.320 1.00 96.44 97 THR A O 1
ATOM 710 N N . CYS A 1 98 ? -1.282 4.479 -10.683 1.00 94.81 98 CYS A N 1
ATOM 711 C CA . CYS A 1 98 ? -0.471 4.450 -9.461 1.00 94.81 98 CYS A CA 1
ATOM 712 C C . CYS A 1 98 ? 1.019 4.720 -9.707 1.00 94.81 98 CYS A C 1
ATOM 714 O O . CYS A 1 98 ? 1.828 4.583 -8.786 1.00 94.81 98 CYS A O 1
ATOM 716 N N . SER A 1 99 ? 1.414 5.044 -10.943 1.00 93.31 99 SER A N 1
ATOM 717 C CA . SER A 1 99 ? 2.817 5.245 -11.330 1.00 93.31 99 SER A CA 1
ATOM 718 C C . SER A 1 9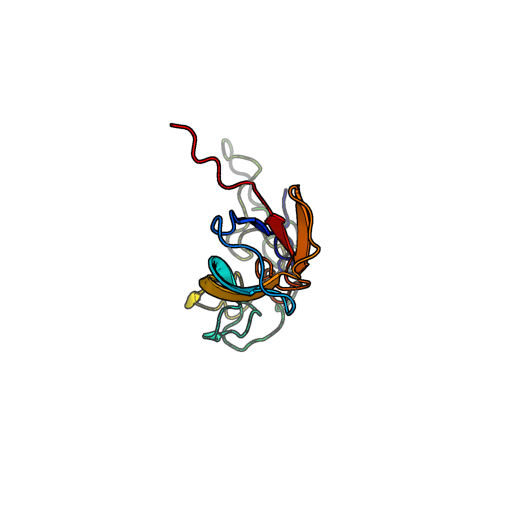9 ? 3.748 4.103 -10.885 1.00 93.31 99 SER A C 1
ATOM 720 O O . SER A 1 99 ? 4.829 4.338 -10.342 1.00 93.31 99 SER A O 1
ATOM 722 N N . ALA A 1 100 ? 3.325 2.856 -11.119 1.00 92.81 100 ALA A N 1
ATOM 723 C CA . ALA A 1 100 ? 4.026 1.620 -10.740 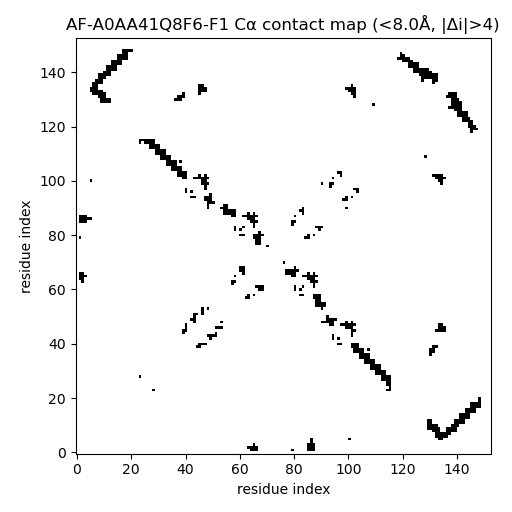1.00 92.81 100 ALA A CA 1
ATOM 724 C C . ALA A 1 100 ? 4.154 1.310 -9.238 1.00 92.81 100 ALA A C 1
ATOM 726 O O . ALA A 1 100 ? 4.873 0.381 -8.870 1.00 92.81 100 ALA A O 1
ATOM 727 N N . THR A 1 101 ? 3.486 2.056 -8.356 1.00 92.94 101 THR A N 1
ATOM 728 C CA . THR A 1 101 ? 3.571 1.803 -6.905 1.00 92.94 101 THR A CA 1
ATOM 729 C C . THR A 1 101 ? 2.634 0.692 -6.426 1.00 92.94 101 THR A C 1
ATOM 731 O O . THR A 1 101 ? 2.871 0.098 -5.375 1.00 92.94 101 THR A O 1
ATOM 734 N N . GLY A 1 102 ? 1.572 0.406 -7.185 1.00 94.44 102 GLY A N 1
ATOM 735 C CA . GLY A 1 102 ? 0.513 -0.534 -6.810 1.00 94.44 102 GLY A CA 1
ATOM 736 C C . GLY A 1 102 ? -0.531 0.045 -5.852 1.00 94.44 102 GLY A C 1
ATOM 737 O O . GLY A 1 102 ? -1.504 -0.631 -5.542 1.00 94.44 102 GLY A O 1
ATOM 738 N N . ARG A 1 103 ? -0.396 1.298 -5.408 1.00 95.69 103 ARG A N 1
ATOM 739 C CA . ARG A 1 103 ? -1.317 1.916 -4.445 1.00 95.69 103 ARG A CA 1
ATOM 740 C C . ARG A 1 103 ? -1.626 3.367 -4.791 1.00 95.69 103 ARG A C 1
ATOM 742 O O . ARG A 1 103 ? -0.844 4.024 -5.471 1.00 95.69 103 ARG A O 1
ATOM 749 N N . VAL A 1 104 ? -2.768 3.852 -4.333 1.00 96.75 104 VAL A N 1
ATOM 750 C CA . VAL A 1 104 ? -3.219 5.242 -4.495 1.00 96.75 104 VAL A CA 1
ATOM 751 C C . VAL A 1 104 ? -3.741 5.750 -3.159 1.00 96.75 104 VAL A C 1
ATOM 753 O O . VAL A 1 104 ? -4.182 4.952 -2.341 1.00 96.75 104 VAL A O 1
ATOM 756 N N . VAL A 1 105 ? -3.665 7.053 -2.905 1.00 95.75 105 VAL A N 1
ATOM 757 C CA . VAL A 1 105 ? -4.267 7.635 -1.698 1.00 95.75 105 VAL A CA 1
ATOM 758 C C . VAL A 1 105 ? -5.759 7.803 -1.953 1.00 95.75 105 VAL A C 1
ATOM 760 O O . VAL A 1 105 ? -6.137 8.428 -2.943 1.00 95.75 105 VAL A O 1
ATOM 763 N N . ALA A 1 106 ? -6.589 7.220 -1.093 1.00 94.75 106 ALA A N 1
ATOM 764 C CA . ALA A 1 106 ? -8.040 7.354 -1.163 1.00 94.75 106 ALA A CA 1
ATOM 765 C C . ALA A 1 106 ? -8.660 7.216 0.239 1.00 94.75 106 ALA A C 1
ATOM 767 O O . ALA A 1 106 ? -8.037 6.615 1.123 1.00 94.75 106 ALA A O 1
ATOM 768 N N . PRO A 1 107 ? -9.881 7.735 0.455 1.00 93.69 107 PRO A N 1
ATOM 769 C CA . PRO A 1 107 ? -10.632 7.463 1.672 1.00 93.69 107 PRO A CA 1
ATOM 770 C C . PRO A 1 107 ? -10.993 5.976 1.754 1.00 93.69 107 PRO A C 1
ATOM 772 O O . PRO A 1 107 ? -11.501 5.388 0.797 1.00 93.69 107 PRO A O 1
ATOM 775 N N . ARG A 1 108 ? -10.747 5.369 2.915 1.00 90.94 108 ARG A N 1
ATOM 776 C CA . ARG A 1 108 ? -11.182 4.014 3.260 1.00 90.94 108 ARG A CA 1
ATOM 777 C C . ARG A 1 108 ? -12.082 4.077 4.483 1.00 90.94 108 ARG A C 1
ATOM 779 O O . ARG A 1 108 ? -11.703 4.619 5.520 1.00 90.94 108 ARG A O 1
ATOM 786 N N . GLU A 1 109 ? -13.272 3.512 4.332 1.00 91.56 109 GLU A N 1
ATOM 787 C CA . GLU A 1 109 ? -14.234 3.344 5.415 1.00 91.56 109 GLU A CA 1
ATOM 788 C C . GLU A 1 109 ? -13.892 2.076 6.197 1.00 91.56 109 GLU A C 1
ATOM 790 O O . GLU A 1 109 ? -13.815 0.983 5.632 1.00 91.56 109 GLU A O 1
ATOM 795 N N . VAL A 1 110 ? -13.690 2.222 7.503 1.00 89.25 110 VAL A N 1
ATOM 796 C CA . VAL A 1 110 ? -13.456 1.113 8.423 1.00 89.25 110 VAL A CA 1
ATOM 797 C C . VAL A 1 110 ? -14.575 1.092 9.451 1.00 89.25 110 VAL A C 1
ATOM 799 O O . VAL A 1 110 ? -14.811 2.065 10.167 1.00 89.25 110 VAL A O 1
ATOM 802 N N . ARG A 1 111 ? -15.261 -0.049 9.534 1.00 87.88 111 ARG A N 1
ATOM 803 C CA . ARG A 1 111 ? -16.303 -0.302 10.530 1.00 87.88 111 ARG A CA 1
ATOM 804 C C . ARG A 1 111 ? -15.709 -1.093 11.681 1.00 87.88 111 ARG A C 1
ATOM 806 O O . ARG A 1 111 ? -15.293 -2.236 11.498 1.00 87.88 111 ARG A O 1
ATOM 813 N N . VAL A 1 112 ? -15.698 -0.502 12.869 1.00 86.56 112 VAL A N 1
ATOM 814 C CA . VAL A 1 112 ? -15.240 -1.157 14.095 1.00 86.56 112 VAL A CA 1
ATOM 815 C C . VAL A 1 112 ? -16.376 -1.221 15.101 1.00 86.56 112 VAL A C 1
ATOM 817 O O . VAL A 1 112 ? -17.121 -0.264 15.286 1.00 86.56 112 VAL A O 1
ATOM 820 N N . ARG A 1 113 ? -16.515 -2.360 15.776 1.00 84.50 113 ARG A N 1
ATOM 821 C CA . ARG A 1 113 ? -17.380 -2.470 16.950 1.00 84.50 113 ARG A CA 1
ATOM 822 C C . ARG A 1 113 ? -16.515 -2.269 18.184 1.00 84.50 113 ARG A C 1
ATOM 824 O O . ARG A 1 113 ? -15.557 -3.012 18.369 1.00 84.50 113 ARG A O 1
ATOM 831 N N . ILE A 1 114 ? -16.848 -1.269 18.991 1.00 82.56 114 ILE A N 1
ATOM 832 C CA . ILE A 1 114 ? -16.205 -0.973 20.270 1.00 82.56 114 ILE A CA 1
ATOM 833 C C . ILE A 1 114 ? -17.073 -1.606 21.365 1.00 82.56 114 ILE A C 1
ATOM 835 O O . ILE A 1 114 ? -18.196 -1.143 21.582 1.00 82.56 114 ILE A O 1
ATOM 839 N N . PRO A 1 115 ? -16.611 -2.681 22.023 1.00 80.56 115 PRO A N 1
ATOM 840 C CA . PRO A 1 115 ? -17.306 -3.261 23.167 1.00 80.56 115 PRO A CA 1
ATOM 841 C C . PRO A 1 115 ? -17.451 -2.254 24.318 1.00 80.56 115 PRO A C 1
ATOM 843 O O . PRO A 1 115 ? -16.642 -1.339 24.465 1.00 80.56 115 PRO A O 1
ATOM 846 N N . SER A 1 116 ? -18.484 -2.414 25.144 1.00 74.31 116 SER A N 1
ATOM 847 C CA . SER A 1 116 ? -18.781 -1.492 26.250 1.00 74.31 116 SER A CA 1
ATOM 848 C C . SER A 1 116 ? -17.820 -1.587 27.434 1.00 74.31 116 SER A C 1
ATOM 850 O O . SER A 1 116 ? -17.795 -0.691 28.271 1.00 74.31 116 SER A O 1
ATOM 852 N N . ASP A 1 117 ? -17.056 -2.672 27.527 1.00 76.75 117 ASP A N 1
ATOM 853 C CA . ASP A 1 117 ? -16.102 -2.967 28.600 1.00 76.75 117 ASP A CA 1
ATOM 854 C C . ASP A 1 117 ? -14.680 -2.465 28.303 1.00 76.75 117 ASP A C 1
ATOM 856 O O . ASP A 1 117 ? -13.759 -2.709 29.084 1.00 76.75 117 ASP A O 1
ATOM 860 N N . VAL A 1 118 ? -14.481 -1.757 27.188 1.00 79.00 118 VAL A N 1
ATOM 861 C CA . VAL A 1 118 ? -13.164 -1.259 26.789 1.00 79.00 118 VAL A CA 1
ATOM 862 C C . VAL A 1 118 ? -12.773 -0.046 27.642 1.00 79.00 118 VAL A C 1
ATOM 864 O O . VAL A 1 118 ? -13.438 0.991 27.572 1.00 79.00 118 VAL A O 1
ATOM 867 N N . PRO A 1 119 ? -11.680 -0.122 28.426 1.00 79.81 119 PRO A N 1
ATOM 868 C CA . PRO A 1 119 ? -11.228 1.013 29.215 1.00 79.81 119 PRO A CA 1
ATOM 869 C C . PRO A 1 119 ? -10.621 2.103 28.323 1.00 79.81 119 PRO A C 1
ATOM 871 O O . PRO A 1 119 ? -10.092 1.840 27.241 1.00 79.81 119 PRO A O 1
ATOM 874 N N . THR A 1 120 ? -10.619 3.341 28.815 1.00 81.69 120 THR A N 1
ATOM 875 C CA . THR A 1 120 ? -9.820 4.422 28.227 1.00 81.69 120 THR A CA 1
ATOM 876 C C . THR A 1 120 ? -8.355 4.002 28.080 1.00 81.69 120 THR A C 1
ATOM 878 O O . THR A 1 120 ? -7.769 3.417 28.990 1.00 81.69 120 THR A O 1
ATOM 881 N N . GLY A 1 121 ? -7.749 4.348 26.946 1.00 82.12 121 GLY A N 1
ATOM 882 C CA . GLY A 1 121 ? -6.365 4.018 26.611 1.00 82.12 121 GLY A CA 1
ATOM 883 C C . GLY A 1 121 ? -6.194 2.604 26.061 1.00 82.12 121 GLY A C 1
ATOM 884 O O . GLY A 1 121 ? -5.085 2.225 25.686 1.00 82.12 121 GLY A O 1
ATOM 885 N N . ALA A 1 122 ? -7.270 1.816 25.979 1.00 87.88 122 ALA A N 1
ATOM 886 C CA . ALA A 1 122 ? -7.235 0.549 25.274 1.00 87.88 122 ALA A CA 1
ATOM 887 C C . ALA A 1 122 ? -6.977 0.757 23.780 1.00 87.88 122 ALA A C 1
ATOM 889 O O . ALA A 1 122 ? -7.399 1.749 23.179 1.00 87.88 122 ALA A O 1
ATOM 890 N N . VAL A 1 123 ? -6.310 -0.229 23.183 1.00 90.81 123 VAL A N 1
ATOM 891 C CA . VAL A 1 123 ? -5.966 -0.236 21.765 1.00 90.81 123 VAL A CA 1
ATOM 892 C C . VAL A 1 123 ? -6.609 -1.443 21.099 1.00 90.81 123 VAL A C 1
ATOM 894 O O . VAL A 1 123 ? -6.283 -2.588 21.412 1.00 90.81 123 VAL A O 1
ATOM 897 N N . ILE A 1 124 ? -7.501 -1.182 20.150 1.00 90.06 124 ILE A N 1
ATOM 898 C CA . ILE A 1 124 ? -8.116 -2.199 19.300 1.00 90.06 124 ILE A CA 1
ATOM 899 C C . ILE A 1 124 ? -7.264 -2.330 18.039 1.00 90.06 124 ILE A C 1
ATOM 901 O O . ILE A 1 124 ? -7.029 -1.347 17.341 1.00 90.06 124 ILE A O 1
ATOM 905 N N . ARG A 1 125 ? -6.798 -3.545 17.734 1.00 93.56 125 ARG A N 1
ATOM 906 C CA . ARG A 1 125 ? -6.040 -3.839 16.509 1.00 93.56 125 ARG A CA 1
ATOM 907 C C . ARG A 1 125 ? -6.945 -4.491 15.473 1.00 93.56 125 ARG A C 1
ATOM 909 O O . ARG A 1 125 ? -7.423 -5.606 15.678 1.00 93.56 125 ARG A O 1
ATOM 916 N N . LEU A 1 126 ? -7.089 -3.833 14.334 1.00 92.06 126 LEU A N 1
ATOM 917 C CA . LEU A 1 126 ? -7.731 -4.357 13.139 1.00 92.06 126 LEU A CA 1
ATOM 918 C C . LEU A 1 126 ? -6.647 -4.829 12.172 1.00 92.06 126 LEU A C 1
ATOM 920 O O . LEU A 1 126 ? -5.840 -4.041 11.673 1.00 92.06 126 LEU A O 1
ATOM 924 N N . ARG A 1 127 ? -6.591 -6.146 11.964 1.00 93.94 127 ARG A N 1
ATOM 925 C CA . ARG A 1 127 ? -5.567 -6.762 11.117 1.00 93.94 127 ARG A CA 1
ATOM 926 C C . ARG A 1 127 ? -5.833 -6.459 9.649 1.00 93.94 127 ARG A C 1
ATOM 928 O O . ARG A 1 127 ? -6.978 -6.567 9.230 1.00 93.94 127 ARG A O 1
ATOM 935 N N . ALA A 1 128 ? -4.786 -6.159 8.880 1.00 92.50 128 ALA A N 1
ATOM 936 C CA . ALA A 1 128 ? -4.864 -5.868 7.442 1.00 92.50 128 ALA A CA 1
ATOM 937 C C . ALA A 1 128 ? -5.736 -4.645 7.060 1.00 92.50 128 ALA A C 1
ATOM 939 O O . ALA A 1 128 ? -6.043 -4.417 5.885 1.00 92.50 128 ALA A O 1
ATOM 940 N N . GLU A 1 129 ? -6.108 -3.830 8.048 1.00 93.25 129 GLU A N 1
ATOM 941 C CA . GLU A 1 129 ? -6.888 -2.602 7.871 1.00 93.2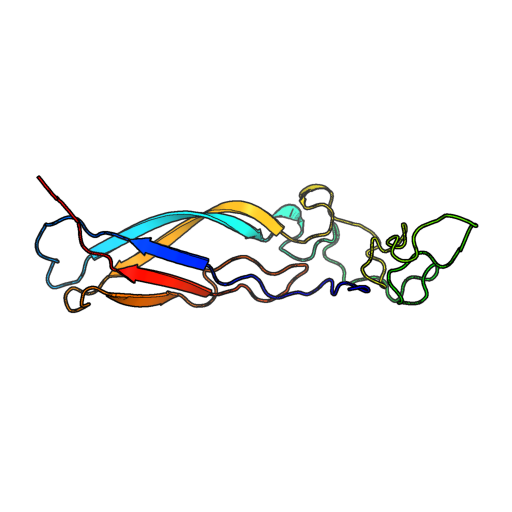5 129 GLU A CA 1
ATOM 942 C C . GLU A 1 129 ? -6.016 -1.336 7.863 1.00 93.25 129 GLU A C 1
ATOM 944 O O . GLU A 1 129 ? -6.552 -0.237 7.808 1.00 93.25 129 GLU A O 1
ATOM 949 N N . GLY A 1 130 ? -4.686 -1.459 7.904 1.00 93.81 130 GLY A N 1
ATOM 950 C CA . GLY A 1 130 ? -3.757 -0.338 7.741 1.00 93.81 130 GLY A CA 1
ATOM 951 C C . GLY A 1 130 ? -3.544 0.049 6.273 1.00 93.81 130 GLY A C 1
ATOM 952 O O . GLY A 1 130 ? -4.368 -0.249 5.399 1.00 93.81 130 GLY A O 1
ATOM 953 N N . GLU A 1 131 ? -2.414 0.700 5.978 1.00 96.12 131 GLU A N 1
ATOM 954 C CA . GLU A 1 131 ? -2.101 1.082 4.599 1.00 96.12 131 GLU A CA 1
ATOM 955 C C . GLU A 1 131 ? -1.913 -0.152 3.710 1.00 96.12 131 GLU A C 1
ATOM 957 O O . GLU A 1 131 ? -1.388 -1.182 4.138 1.00 96.12 131 GLU A O 1
ATOM 962 N N . ALA A 1 132 ? -2.241 -0.026 2.428 1.00 96.25 132 ALA A N 1
ATOM 963 C CA . ALA A 1 132 ? -1.876 -1.008 1.422 1.00 96.25 132 ALA A CA 1
ATOM 964 C C . ALA A 1 132 ? -0.356 -1.056 1.208 1.00 96.25 132 ALA A C 1
ATOM 966 O O . ALA A 1 132 ? 0.324 -0.022 1.111 1.00 96.25 132 ALA A O 1
ATOM 967 N N . GLY A 1 133 ? 0.165 -2.276 1.070 1.00 94.19 133 GLY A N 1
ATOM 968 C CA . GLY A 1 133 ? 1.537 -2.507 0.643 1.00 94.19 133 GLY A CA 1
ATOM 969 C C . GLY A 1 133 ? 1.781 -2.103 -0.811 1.00 94.19 133 GLY A C 1
ATOM 970 O O . GLY A 1 133 ? 0.862 -1.945 -1.615 1.00 94.19 133 GLY A O 1
ATOM 971 N N . CYS A 1 134 ? 3.051 -1.917 -1.155 1.00 92.62 134 CYS A N 1
ATOM 972 C CA . CYS A 1 134 ? 3.474 -1.633 -2.526 1.00 92.62 134 CYS A CA 1
ATOM 973 C C . CYS A 1 134 ? 3.582 -2.932 -3.330 1.00 92.62 134 CYS A C 1
ATOM 975 O O . CYS A 1 134 ? 4.086 -3.926 -2.802 1.00 92.62 134 CYS A O 1
ATOM 977 N N . SER A 1 135 ? 3.181 -2.893 -4.604 1.00 88.88 135 SER A N 1
ATOM 978 C CA . SER A 1 135 ? 3.330 -3.991 -5.579 1.00 88.88 135 SER A CA 1
ATOM 979 C C . SER A 1 135 ? 2.959 -5.380 -5.031 1.00 88.88 135 SER A C 1
ATOM 981 O O . SER A 1 135 ? 3.749 -6.313 -5.124 1.00 88.88 135 SER A O 1
ATOM 983 N N . GLY A 1 136 ? 1.787 -5.514 -4.406 1.00 86.88 136 GLY A N 1
ATOM 984 C CA . GLY A 1 136 ? 1.318 -6.784 -3.833 1.00 86.88 136 GLY A CA 1
ATOM 985 C C . GLY A 1 136 ? 1.874 -7.127 -2.444 1.00 86.88 136 GLY A C 1
ATOM 986 O O . GLY A 1 136 ? 1.684 -8.242 -1.966 1.00 86.88 136 GLY A O 1
ATOM 987 N N . GLY A 1 137 ? 2.558 -6.194 -1.777 1.00 92.50 137 GLY A N 1
ATOM 988 C CA . GLY A 1 137 ? 2.950 -6.363 -0.379 1.00 92.50 137 GLY A CA 1
ATOM 989 C C . GLY A 1 137 ? 1.738 -6.426 0.563 1.00 92.50 137 GLY A C 1
ATOM 990 O O . GLY A 1 137 ? 0.703 -5.822 0.266 1.00 92.50 137 GLY A O 1
ATOM 991 N N . PRO A 1 138 ? 1.849 -7.128 1.707 1.00 94.94 138 PRO A N 1
ATOM 992 C CA . PRO A 1 138 ? 0.743 -7.241 2.649 1.00 94.94 138 PRO A CA 1
ATOM 993 C C . PRO A 1 138 ? 0.385 -5.863 3.228 1.00 94.94 138 PRO A C 1
ATOM 995 O O . PRO A 1 138 ? 1.280 -5.030 3.412 1.00 94.94 138 PRO A O 1
ATOM 998 N N . PRO A 1 139 ? -0.897 -5.602 3.517 1.00 95.94 139 PRO A N 1
ATOM 999 C CA . PRO A 1 139 ? -1.300 -4.384 4.204 1.00 95.94 139 PRO A CA 1
ATOM 1000 C C . PRO A 1 139 ? -0.758 -4.349 5.638 1.00 95.94 139 PRO A C 1
ATOM 1002 O O . PRO A 1 139 ? -0.495 -5.396 6.236 1.00 95.94 139 PRO A O 1
ATOM 1005 N N . GLY A 1 140 ? -0.600 -3.140 6.170 1.00 96.44 140 GLY A N 1
ATOM 1006 C CA . GLY A 1 140 ? -0.350 -2.934 7.595 1.00 96.44 140 GLY A CA 1
ATOM 1007 C C . GLY A 1 140 ? -1.616 -3.139 8.427 1.00 96.44 140 GLY A C 1
ATOM 1008 O O . GLY A 1 140 ? -2.686 -3.476 7.909 1.00 96.44 140 GLY A O 1
ATOM 1009 N N . ASP A 1 141 ? -1.509 -2.881 9.722 1.00 96.00 141 ASP A N 1
ATOM 1010 C CA . ASP A 1 141 ? -2.629 -2.964 10.656 1.00 96.00 141 ASP A CA 1
ATOM 1011 C C . ASP A 1 141 ? -3.112 -1.585 11.096 1.00 96.00 141 ASP A C 1
ATOM 1013 O O . ASP A 1 141 ? -2.349 -0.620 11.144 1.00 96.00 141 ASP A O 1
ATOM 1017 N N . LEU A 1 142 ? -4.385 -1.497 11.467 1.00 94.56 142 LEU A N 1
ATOM 1018 C CA . LEU A 1 142 ? -4.965 -0.292 12.042 1.00 94.56 142 LEU A CA 1
ATOM 1019 C C . LEU A 1 142 ? -5.125 -0.468 13.554 1.00 94.56 142 LEU A C 1
ATOM 1021 O O . LEU A 1 142 ? -5.783 -1.394 14.025 1.00 94.56 142 LEU A O 1
ATOM 1025 N N . TYR A 1 143 ? -4.525 0.438 14.316 1.00 93.88 143 TYR A N 1
ATOM 1026 C CA . TYR A 1 143 ? -4.626 0.511 15.768 1.00 93.88 143 TYR A CA 1
ATOM 1027 C C . TYR A 1 143 ? -5.517 1.688 16.143 1.00 93.88 143 TYR A C 1
ATOM 1029 O O . TYR A 1 143 ? -5.218 2.833 15.806 1.00 93.88 143 TYR A O 1
ATOM 1037 N N . ILE A 1 144 ? -6.596 1.405 16.860 1.00 90.88 144 ILE A N 1
ATOM 1038 C CA . ILE A 1 144 ? -7.550 2.403 17.331 1.00 90.88 144 ILE A CA 1
ATOM 1039 C C . ILE A 1 144 ? -7.386 2.522 18.839 1.00 90.88 144 ILE A C 1
ATOM 1041 O O . ILE A 1 144 ? -7.705 1.593 19.578 1.00 90.88 144 ILE A O 1
ATOM 1045 N N . GLU A 1 145 ? -6.858 3.654 19.283 1.00 90.69 145 GLU A N 1
ATOM 1046 C CA . GLU A 1 145 ? -6.749 4.019 20.689 1.00 90.69 145 GLU A CA 1
ATOM 1047 C C . GLU A 1 145 ? -8.021 4.745 21.133 1.00 90.69 145 GLU A C 1
ATOM 1049 O O . GLU A 1 145 ? -8.436 5.730 20.516 1.00 90.69 145 GLU A O 1
ATOM 1054 N N . ILE A 1 146 ? -8.627 4.280 22.222 1.00 86.06 146 ILE A N 1
ATOM 1055 C CA . ILE A 1 146 ? -9.819 4.907 22.796 1.00 86.06 146 ILE A CA 1
ATOM 1056 C C . ILE A 1 146 ? -9.393 6.032 23.746 1.00 86.06 146 ILE A C 1
ATOM 1058 O O . ILE A 1 146 ? -8.842 5.783 24.819 1.00 86.06 146 ILE A O 1
ATOM 1062 N N . GLY A 1 147 ? -9.628 7.278 23.339 1.00 80.06 147 GLY A N 1
ATOM 1063 C CA . GLY A 1 147 ? -9.369 8.480 24.131 1.00 80.06 147 GLY A CA 1
ATOM 1064 C C . GLY A 1 147 ? -10.463 8.776 25.163 1.00 80.06 147 GLY A C 1
ATOM 1065 O O . GLY A 1 147 ? -11.464 8.069 25.260 1.00 80.06 147 GLY A O 1
ATOM 1066 N N . GLN A 1 148 ? -10.271 9.847 25.936 1.00 65.50 148 GLN A N 1
ATOM 1067 C CA . GLN A 1 148 ? -11.333 10.446 26.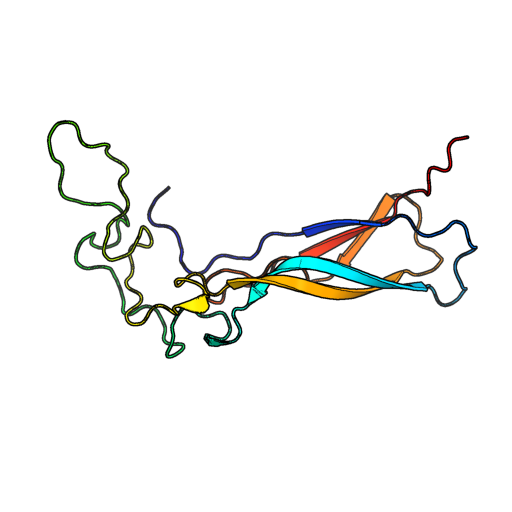752 1.00 65.50 148 GLN A CA 1
ATOM 1068 C C . GLN A 1 148 ? -11.888 11.656 26.020 1.00 65.50 148 GLN A C 1
ATOM 1070 O O . GLN A 1 148 ? -11.104 12.467 25.535 1.00 65.50 148 GLN A O 1
ATOM 1075 N N . SER A 1 149 ? -13.208 11.832 26.016 1.00 56.62 149 SER A N 1
ATOM 1076 C CA . SER A 1 149 ? -13.812 13.110 25.652 1.00 56.62 149 SER A CA 1
ATOM 1077 C C . SER A 1 149 ? -13.358 14.165 26.667 1.00 56.62 149 SER A C 1
ATOM 1079 O O . SER A 1 149 ? -13.883 14.240 27.781 1.00 56.62 149 SER A O 1
ATOM 1081 N N . ASN A 1 150 ? -12.343 14.959 26.334 1.00 47.81 150 ASN A N 1
ATOM 1082 C CA . ASN A 1 150 ? -11.872 16.021 27.215 1.00 47.81 150 ASN A CA 1
ATOM 1083 C C . ASN A 1 150 ? -12.780 17.248 27.049 1.00 47.81 150 ASN A C 1
ATOM 1085 O O . ASN A 1 150 ? -12.399 18.243 26.437 1.00 47.81 150 ASN A O 1
ATOM 1089 N N . SER A 1 151 ? -14.004 17.176 27.577 1.00 42.81 151 SER A N 1
ATOM 1090 C CA . SER A 1 151 ? -14.853 18.357 27.743 1.00 42.81 151 SER A CA 1
ATOM 1091 C C . SER A 1 151 ? -14.311 19.170 28.919 1.00 42.81 151 SER A C 1
ATOM 1093 O O . SER A 1 151 ? -14.750 19.023 30.061 1.00 42.81 151 SER A O 1
ATOM 1095 N N . ARG A 1 152 ? -13.285 19.976 28.654 1.00 46.62 152 ARG A N 1
ATOM 1096 C CA . ARG A 1 152 ? -12.741 20.922 29.623 1.00 46.62 152 ARG A CA 1
ATOM 1097 C C . ARG A 1 152 ? -13.425 22.271 29.394 1.00 46.62 152 ARG A C 1
ATOM 1099 O O . ARG A 1 152 ? -13.237 22.874 28.341 1.00 46.62 152 ARG A O 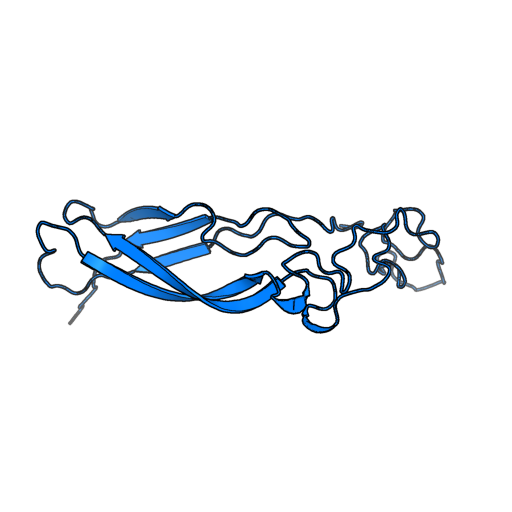1
ATOM 1106 N N . THR A 1 153 ? -14.267 22.648 30.355 1.00 40.25 153 THR A N 1
ATOM 1107 C CA . THR A 1 153 ? -14.895 23.967 30.527 1.00 40.25 153 THR A CA 1
ATOM 1108 C C . THR A 1 153 ? -13.865 25.089 30.561 1.00 40.25 153 THR A C 1
ATOM 1110 O O . THR A 1 153 ? -12.764 24.850 31.117 1.00 40.25 153 THR A O 1
#

Solvent-accessible surface area (backbone atoms only — not comparable to full-atom values): 8423 Å² total; per-residue (Å²): 125,69,41,36,70,62,59,31,65,20,53,67,38,78,46,79,45,58,60,72,92,64,81,64,45,94,85,26,44,81,43,81,44,77,44,78,38,42,34,59,22,76,86,26,69,12,39,11,13,56,85,53,55,74,67,75,42,70,19,81,83,37,68,39,47,8,33,53,72,83,82,54,94,94,57,73,94,79,46,55,14,82,83,32,68,16,39,10,33,27,63,88,48,55,17,74,92,36,69,43,39,5,32,37,79,42,79,43,80,44,80,45,75,46,59,53,83,66,56,77,70,39,69,49,77,41,80,64,61,22,21,38,9,24,32,65,23,56,44,12,33,23,35,40,30,32,45,71,67,80,84,74,130

Nearest PDB structures (foldseek):
  6jzb-assembly1_A  TM=6.814E-01  e=1.400E-11  Streptococcus pneumoniae
  1nlt-assembly1_A  TM=6.945E-01  e=1.763E-08  Saccharomyces cerevisiae
  2q2g-assembly1_A  TM=6.853E-01  e=2.056E-02  Cryptosporidium parvum Iowa II
  3agy-assembly1_A  TM=6.724E-01  e=9.575E-02  Homo sapiens
  1c3g-assembly1_A-2  TM=6.804E-01  e=2.899E-01  Saccharomyces cerevisiae

Secondary structure (DSSP, 8-state):
--SPPSSBPPPPEEEEE---SSPPPTT-EEEEEEEEEEEE-TTTTTSSBTT-PPP-SB-TTTTTS-B--PPPTT--TTPBPTTTTTSSB--SSB-TTTTTSSEEEEEEEEEEEE-TTPPTT-EEEETT-SPPPBTTPPP--EEEEE-------